Protein AF-A0A9D0H0A6-F1 (afdb_monomer_lite)

Secondary structure (DSSP, 8-state):
--------B-----TT--HHHHHHHHHHTT--EEEE--SS---SSGGGSHHHHHHHHHHTT-EEEE-GGGS--HHHHHHHHHH--HHHHHHHHHHHHHTS--HHHHHHTTT--B-

pLDDT: mean 91.08, std 11.41, range [41.0, 98.31]

Radius of gyration: 16.14 Å; chains: 1; bounding box: 52×22×38 Å

Structure (mmCIF, N/CA/C/O backbone):
data_AF-A0A9D0H0A6-F1
#
_entry.id   AF-A0A9D0H0A6-F1
#
loop_
_atom_site.group_PDB
_atom_site.id
_atom_site.type_symbol
_atom_site.label_atom_id
_atom_site.label_alt_id
_atom_site.label_comp_id
_atom_site.label_asym_id
_atom_site.label_entity_id
_atom_site.label_seq_id
_atom_site.pdbx_PDB_ins_code
_atom_site.Cartn_x
_atom_site.Cartn_y
_atom_site.Cartn_z
_atom_site.occupancy
_atom_site.B_iso_or_equiv
_atom_site.auth_seq_id
_atom_site.auth_comp_id
_atom_site.auth_asym_id
_atom_site.auth_atom_id
_atom_site.pdbx_PDB_model_num
ATOM 1 N N . MET A 1 1 ? -35.556 9.367 -8.381 1.00 41.00 1 MET A N 1
ATOM 2 C CA . MET A 1 1 ? -34.194 9.493 -8.942 1.00 41.00 1 MET A CA 1
ATOM 3 C C . MET A 1 1 ? -33.232 8.985 -7.878 1.00 41.00 1 MET A C 1
ATOM 5 O O . MET A 1 1 ? -32.939 9.712 -6.938 1.00 41.00 1 MET A O 1
ATOM 9 N N . GLU A 1 2 ? -32.860 7.705 -7.925 1.00 43.84 2 GLU A N 1
ATOM 10 C CA . GLU A 1 2 ? -31.893 7.147 -6.973 1.00 43.84 2 GLU A CA 1
ATOM 11 C C . GLU A 1 2 ? -30.544 7.843 -7.163 1.00 43.84 2 GLU A C 1
ATOM 13 O O . GLU A 1 2 ? -29.928 7.761 -8.228 1.00 43.84 2 GLU A O 1
ATOM 18 N N . ARG A 1 3 ? -30.071 8.547 -6.129 1.00 49.03 3 ARG A N 1
ATOM 19 C CA . ARG A 1 3 ? -28.667 8.947 -6.058 1.00 49.03 3 ARG A CA 1
ATOM 20 C C . ARG A 1 3 ? -27.850 7.666 -5.959 1.00 49.03 3 ARG A C 1
ATOM 22 O O . ARG A 1 3 ? -27.743 7.083 -4.885 1.00 49.03 3 ARG A O 1
ATOM 29 N N . ARG A 1 4 ? -27.250 7.242 -7.068 1.00 54.16 4 ARG A N 1
ATOM 30 C CA . ARG A 1 4 ? -26.168 6.258 -7.051 1.00 54.16 4 ARG A CA 1
ATOM 31 C C . ARG A 1 4 ? -25.050 6.842 -6.187 1.00 54.16 4 ARG A C 1
ATOM 33 O O . ARG A 1 4 ? -24.335 7.737 -6.632 1.00 54.16 4 ARG A O 1
ATOM 40 N N . LEU A 1 5 ? -24.954 6.397 -4.932 1.00 58.84 5 LEU A N 1
ATOM 41 C CA . LEU A 1 5 ? -23.867 6.772 -4.033 1.00 58.84 5 LEU A CA 1
ATOM 42 C C . LEU A 1 5 ? -22.557 6.368 -4.720 1.00 58.84 5 LEU A C 1
ATOM 44 O O . LEU A 1 5 ? -22.239 5.184 -4.832 1.00 58.84 5 LEU A O 1
ATOM 48 N N . MET A 1 6 ? -21.817 7.345 -5.245 1.00 61.31 6 MET A N 1
ATOM 49 C CA . MET A 1 6 ? -20.460 7.102 -5.716 1.00 61.31 6 MET A CA 1
ATOM 50 C C . MET A 1 6 ? -19.622 6.743 -4.495 1.00 61.31 6 MET A C 1
ATOM 52 O O . MET A 1 6 ? -19.395 7.578 -3.618 1.00 61.31 6 MET A O 1
ATOM 56 N N . LYS A 1 7 ? -19.199 5.482 -4.426 1.00 71.25 7 LYS A N 1
ATOM 57 C CA . LYS A 1 7 ? -18.283 5.010 -3.393 1.00 71.25 7 LYS A CA 1
ATOM 58 C C . LYS A 1 7 ? -16.958 5.745 -3.535 1.00 71.25 7 LYS A C 1
ATOM 60 O O . LYS A 1 7 ? -16.385 5.787 -4.623 1.00 71.25 7 LYS A O 1
ATOM 65 N N . LYS A 1 8 ? -16.514 6.363 -2.443 1.00 80.50 8 LYS A N 1
ATOM 66 C CA . LYS A 1 8 ? -15.258 7.109 -2.387 1.00 80.50 8 LYS A CA 1
ATOM 67 C C . LYS A 1 8 ? -14.126 6.140 -2.062 1.00 80.50 8 LYS A C 1
ATOM 69 O O . LYS A 1 8 ? -14.255 5.334 -1.147 1.00 80.50 8 LYS A O 1
ATOM 74 N N . ILE A 1 9 ? -13.044 6.232 -2.823 1.00 88.06 9 ILE A N 1
ATOM 75 C CA . ILE A 1 9 ? -11.779 5.548 -2.552 1.00 88.06 9 ILE A CA 1
ATOM 76 C C . ILE A 1 9 ? -10.804 6.633 -2.115 1.00 88.06 9 ILE A C 1
ATOM 78 O O . ILE A 1 9 ? -10.689 7.657 -2.792 1.00 88.06 9 ILE A O 1
ATOM 82 N N . PHE A 1 10 ? -10.147 6.425 -0.982 1.00 93.88 10 PHE A N 1
ATOM 83 C CA . PHE A 1 10 ? -9.093 7.309 -0.508 1.00 93.88 10 PHE A CA 1
ATOM 84 C C . PHE A 1 10 ? -7.742 6.823 -1.027 1.00 93.88 10 PH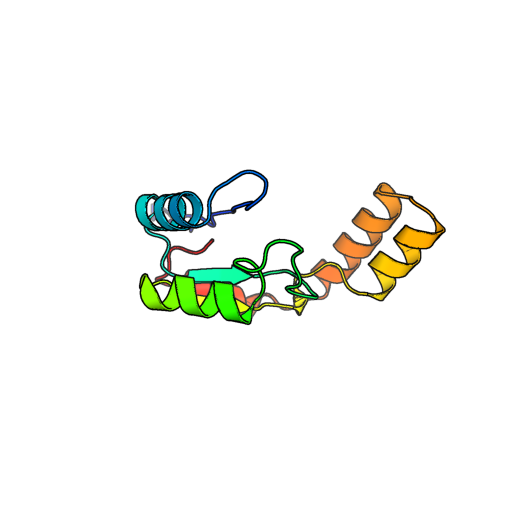E A C 1
ATOM 86 O O . PHE A 1 10 ? -7.605 5.696 -1.488 1.00 93.88 10 PHE A O 1
ATOM 93 N N . THR A 1 11 ? -6.746 7.696 -0.979 1.00 94.56 11 THR A N 1
ATOM 94 C CA . THR A 1 11 ? -5.360 7.335 -1.275 1.00 94.56 11 THR A CA 1
ATOM 95 C C . THR A 1 11 ? -4.470 7.997 -0.245 1.00 94.56 11 THR A C 1
ATOM 97 O O . THR A 1 11 ? -4.737 9.134 0.150 1.00 94.56 11 THR A O 1
ATOM 100 N N . VAL A 1 12 ? -3.381 7.339 0.140 1.00 95.38 12 VAL A N 1
ATOM 101 C CA . VAL A 1 12 ? -2.425 7.900 1.094 1.00 95.38 12 VAL A CA 1
ATOM 102 C C . VAL A 1 12 ? -0.990 7.591 0.679 1.00 95.38 12 VAL A C 1
ATOM 104 O O . VAL A 1 12 ? -0.656 6.477 0.278 1.00 95.38 12 VAL A O 1
ATOM 107 N N . GLY A 1 13 ? -0.126 8.597 0.793 1.00 92.88 13 GLY A N 1
ATOM 108 C CA . GLY A 1 13 ? 1.323 8.436 0.765 1.00 92.88 13 GLY A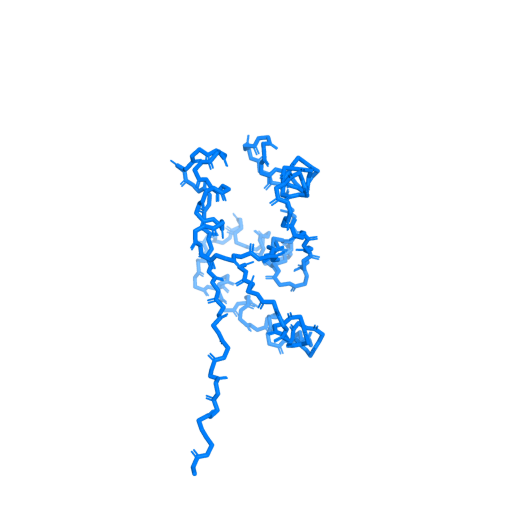 CA 1
ATOM 109 C C . GLY A 1 13 ? 1.884 8.529 2.181 1.00 92.88 13 GLY A C 1
ATOM 110 O O . GLY A 1 13 ? 1.334 9.229 3.024 1.00 92.88 13 GLY A O 1
ATOM 111 N N . TYR A 1 14 ? 2.989 7.836 2.447 1.00 93.00 14 TYR A N 1
ATOM 112 C CA . TYR A 1 14 ? 3.651 7.870 3.756 1.00 93.00 14 TYR A CA 1
ATOM 113 C C . TYR A 1 14 ? 4.993 8.613 3.745 1.00 93.00 14 TYR A C 1
ATOM 115 O O . TYR A 1 14 ? 5.765 8.548 4.706 1.00 93.00 14 TYR A O 1
ATOM 123 N N . GLU A 1 15 ? 5.335 9.296 2.657 1.00 91.75 15 GLU A N 1
ATOM 124 C CA . GLU A 1 15 ? 6.558 10.091 2.633 1.00 91.75 15 GLU A CA 1
ATOM 125 C C . GLU A 1 15 ? 6.431 11.264 3.618 1.00 91.75 15 GLU A C 1
ATOM 127 O O . GLU A 1 15 ? 5.396 11.920 3.672 1.00 91.75 15 GLU A O 1
ATOM 132 N N . LYS A 1 16 ? 7.474 11.513 4.420 1.00 91.62 16 LYS A N 1
ATOM 133 C CA . LYS A 1 16 ? 7.574 12.649 5.364 1.00 91.62 16 LYS A CA 1
ATOM 134 C C . LYS A 1 16 ? 6.511 12.730 6.482 1.00 91.62 16 LYS A C 1
ATOM 136 O O . LYS A 1 16 ? 6.556 13.674 7.260 1.00 91.62 16 LYS A O 1
ATOM 141 N N . ILE A 1 17 ? 5.624 11.745 6.634 1.00 93.50 17 ILE A N 1
ATOM 142 C CA . ILE A 1 17 ? 4.640 11.668 7.737 1.00 93.50 17 ILE A CA 1
ATOM 143 C C . ILE A 1 17 ? 5.116 10.726 8.850 1.00 93.50 17 ILE A C 1
ATOM 145 O O . ILE A 1 17 ? 5.684 9.671 8.558 1.00 93.50 17 ILE A O 1
ATOM 149 N N . LYS A 1 18 ? 4.907 11.048 10.131 1.00 94.88 18 LYS A N 1
ATOM 150 C CA . LYS A 1 18 ? 5.209 10.100 11.220 1.00 94.88 18 LYS A CA 1
ATOM 151 C C . LYS A 1 18 ? 4.202 8.950 11.226 1.00 94.88 18 LYS A C 1
ATOM 153 O O . LYS A 1 18 ? 3.126 9.045 10.643 1.00 94.88 18 LYS A O 1
ATOM 158 N N . THR A 1 19 ? 4.568 7.833 11.842 1.00 95.50 19 THR A N 1
ATOM 159 C CA . THR A 1 19 ? 3.712 6.639 11.869 1.00 95.50 19 THR A CA 1
ATOM 160 C C . THR A 1 19 ? 2.413 6.916 12.635 1.00 95.50 19 THR A C 1
ATOM 162 O O . THR A 1 19 ? 1.345 6.481 12.218 1.00 95.50 19 THR A O 1
ATOM 165 N N . GLU A 1 20 ? 2.481 7.712 13.698 1.00 96.56 20 GLU A N 1
ATOM 166 C CA . GLU A 1 20 ? 1.337 8.136 14.508 1.00 96.56 20 GLU A CA 1
ATOM 167 C C . GLU A 1 20 ? 0.392 9.036 13.705 1.00 96.56 20 GLU A C 1
ATOM 169 O O . GLU A 1 20 ? -0.808 8.768 13.654 1.00 96.56 20 GLU A O 1
ATOM 174 N N . ASP A 1 21 ? 0.943 10.034 13.008 1.00 97.69 21 ASP A N 1
ATOM 175 C CA . ASP A 1 21 ? 0.187 10.953 12.147 1.00 97.69 21 ASP A CA 1
ATOM 176 C C . ASP A 1 21 ? -0.479 10.203 10.982 1.00 97.69 21 ASP A C 1
ATOM 178 O O . ASP A 1 21 ? -1.611 10.495 10.605 1.00 97.69 21 ASP A O 1
ATOM 182 N N . PHE A 1 22 ? 0.192 9.183 10.434 1.00 97.94 22 PHE A N 1
ATOM 183 C CA . PHE A 1 22 ? -0.374 8.317 9.401 1.00 97.94 22 PHE A CA 1
ATOM 184 C C . PHE A 1 22 ? -1.604 7.560 9.910 1.00 97.94 22 PHE A C 1
ATOM 186 O O . PHE A 1 22 ? -2.635 7.529 9.243 1.00 97.94 22 PHE A O 1
ATOM 193 N N . ILE A 1 23 ? -1.528 6.976 11.108 1.00 98.12 23 ILE A N 1
ATOM 194 C CA . ILE A 1 23 ? -2.669 6.287 11.721 1.00 98.12 23 ILE A CA 1
ATOM 195 C C . ILE A 1 23 ? -3.786 7.269 12.083 1.00 98.12 23 ILE A C 1
ATOM 197 O O . ILE A 1 23 ? -4.959 6.940 11.897 1.00 98.12 23 ILE A O 1
ATOM 201 N N . HIS A 1 24 ? -3.440 8.463 12.568 1.00 97.81 24 HIS A N 1
ATOM 202 C CA . HIS A 1 24 ? -4.402 9.525 12.851 1.00 97.81 24 HIS A CA 1
ATOM 203 C C . HIS A 1 24 ? -5.189 9.901 11.593 1.00 97.81 24 HIS A C 1
ATOM 205 O O . HIS A 1 24 ? -6.414 9.829 11.603 1.00 97.81 24 HIS A O 1
ATOM 211 N N . LEU A 1 25 ? -4.491 10.156 10.483 1.00 97.44 25 LEU A N 1
ATOM 212 C CA . LEU A 1 25 ? -5.094 10.501 9.197 1.00 97.44 25 LEU A CA 1
ATOM 213 C C . LEU A 1 25 ? -6.086 9.433 8.705 1.00 97.44 25 LEU A C 1
ATOM 215 O O . LEU A 1 25 ? -7.166 9.765 8.211 1.00 97.44 25 LEU A O 1
ATOM 219 N N . LEU A 1 26 ? -5.741 8.147 8.850 1.00 97.62 26 LEU A N 1
ATOM 220 C CA . LEU A 1 26 ? -6.643 7.049 8.490 1.00 97.62 26 LEU A CA 1
ATOM 221 C C . LEU A 1 26 ? -7.906 7.048 9.362 1.00 97.62 26 LEU A C 1
ATOM 223 O O . LEU A 1 26 ? -9.011 6.903 8.841 1.00 97.62 26 LEU A O 1
ATOM 227 N N . LYS A 1 27 ? -7.762 7.246 10.676 1.00 97.31 27 LYS A N 1
ATOM 228 C CA . LYS A 1 27 ? -8.896 7.279 11.610 1.00 97.31 27 LYS A CA 1
ATOM 229 C C . LYS A 1 27 ? -9.801 8.487 11.393 1.00 97.31 27 LYS A C 1
ATOM 231 O O . LYS A 1 27 ? -11.014 8.320 11.383 1.00 97.31 27 LYS A O 1
ATOM 236 N N . GLU A 1 28 ? -9.236 9.671 11.167 1.00 96.94 28 GLU A N 1
ATOM 237 C CA . GLU A 1 28 ? -10.003 10.894 10.885 1.00 96.94 28 GLU A CA 1
ATOM 238 C C . GLU A 1 28 ? -10.885 10.756 9.640 1.00 96.94 28 GLU A C 1
ATOM 240 O O . GLU A 1 28 ? -11.993 11.286 9.591 1.00 96.94 28 GLU A O 1
ATOM 245 N N . ASN A 1 29 ? -10.426 9.988 8.648 1.00 94.94 29 ASN A N 1
ATOM 246 C CA . ASN A 1 29 ? -11.184 9.698 7.431 1.00 94.94 29 ASN A CA 1
ATOM 247 C C . ASN A 1 29 ? -12.053 8.434 7.550 1.00 94.94 29 ASN A C 1
ATOM 249 O O . ASN A 1 29 ? -12.606 7.968 6.555 1.00 94.94 29 ASN A O 1
ATOM 253 N N . ASN A 1 30 ? -12.199 7.888 8.762 1.00 94.75 30 ASN A N 1
ATOM 254 C CA . ASN A 1 30 ? -12.962 6.678 9.064 1.00 94.75 30 ASN A CA 1
ATOM 255 C C . ASN A 1 30 ? -12.535 5.461 8.230 1.00 94.75 30 ASN A C 1
ATOM 257 O O . ASN A 1 30 ? -13.370 4.605 7.937 1.00 94.75 30 ASN A O 1
ATOM 261 N N . ILE A 1 31 ? -11.260 5.382 7.836 1.00 96.00 31 ILE A N 1
ATOM 262 C CA . ILE A 1 31 ? -10.722 4.262 7.065 1.00 96.00 31 ILE A CA 1
ATOM 263 C C . ILE A 1 31 ? -10.686 3.017 7.946 1.00 96.00 31 ILE A C 1
ATOM 265 O O . ILE A 1 31 ? -10.078 3.014 9.015 1.00 96.00 31 ILE A O 1
ATOM 269 N N . ASN A 1 32 ? -11.299 1.938 7.468 1.00 95.31 32 ASN A N 1
ATOM 270 C CA . ASN A 1 32 ? -11.333 0.647 8.157 1.00 95.31 32 ASN A CA 1
ATOM 271 C C . ASN A 1 32 ? -10.565 -0.454 7.406 1.00 95.31 32 ASN A C 1
ATOM 273 O O . ASN A 1 32 ? -10.257 -1.498 7.989 1.00 95.31 32 ASN A O 1
ATOM 277 N N . VAL A 1 33 ? -10.172 -0.203 6.154 1.00 95.25 33 VAL A N 1
ATOM 278 C CA . VAL A 1 33 ? -9.318 -1.089 5.357 1.00 95.25 33 VAL A CA 1
ATOM 279 C C . VAL A 1 33 ? -8.259 -0.267 4.626 1.00 95.25 33 VAL A C 1
ATOM 281 O O . VAL A 1 33 ? -8.593 0.653 3.884 1.00 95.25 33 VAL A O 1
ATOM 284 N N . LEU A 1 34 ? -6.991 -0.642 4.792 1.00 96.69 34 LEU A N 1
ATOM 285 C CA . LEU A 1 34 ? -5.883 -0.164 3.972 1.00 96.69 34 LEU A CA 1
ATOM 286 C C . LEU A 1 34 ? -5.463 -1.243 2.967 1.00 96.69 34 LEU A C 1
ATOM 288 O O . LEU A 1 34 ? -5.125 -2.371 3.346 1.00 96.69 34 LEU A O 1
ATOM 292 N N . VAL A 1 35 ? -5.463 -0.881 1.690 1.00 95.06 35 VAL A N 1
ATOM 293 C CA . VAL A 1 35 ? -5.078 -1.725 0.565 1.00 95.06 35 VAL A CA 1
ATOM 294 C C . VAL A 1 35 ? -3.678 -1.340 0.100 1.00 95.06 35 VAL A C 1
ATOM 296 O O . VAL A 1 35 ? -3.446 -0.334 -0.560 1.00 95.06 35 VAL A O 1
ATOM 299 N N . ASP A 1 36 ? -2.710 -2.191 0.403 1.00 95.81 36 ASP A N 1
ATOM 300 C CA . ASP A 1 36 ? -1.347 -2.044 -0.077 1.00 95.81 36 ASP A CA 1
ATOM 301 C C . ASP A 1 36 ? -1.219 -2.611 -1.493 1.00 95.81 36 ASP A C 1
ATOM 303 O O . ASP A 1 36 ? -1.246 -3.828 -1.704 1.00 95.81 36 ASP A O 1
ATOM 307 N N . VAL A 1 37 ? -1.086 -1.710 -2.463 1.00 94.06 37 VAL A N 1
ATOM 308 C CA . VAL A 1 37 ? -0.956 -2.032 -3.891 1.00 94.06 37 VAL A CA 1
ATOM 309 C C . VAL A 1 37 ? 0.493 -2.256 -4.328 1.00 94.06 37 VAL A C 1
ATOM 311 O O . VAL A 1 37 ? 0.746 -2.455 -5.510 1.00 94.06 37 VAL A O 1
ATOM 314 N N . ARG A 1 38 ? 1.483 -2.214 -3.426 1.00 94.75 38 ARG A N 1
ATOM 315 C CA . ARG A 1 38 ? 2.891 -2.418 -3.809 1.00 94.75 38 ARG A CA 1
ATOM 316 C C . ARG A 1 38 ? 3.104 -3.851 -4.299 1.00 94.75 38 ARG A C 1
ATOM 318 O O . ARG A 1 38 ? 2.632 -4.797 -3.686 1.00 94.75 38 ARG A O 1
ATOM 325 N N . GLU A 1 39 ? 3.881 -4.043 -5.372 1.00 95.81 39 GLU A N 1
ATOM 326 C CA . GLU A 1 39 ? 4.222 -5.411 -5.809 1.00 95.81 39 GLU A CA 1
ATOM 327 C C . GLU A 1 39 ? 5.104 -6.103 -4.751 1.00 95.81 39 GLU A C 1
ATOM 329 O O . GLU A 1 39 ? 4.906 -7.268 -4.401 1.00 95.81 39 GLU A O 1
ATOM 334 N N . ASN A 1 40 ? 6.064 -5.340 -4.221 1.00 93.81 40 ASN A N 1
ATOM 335 C CA . ASN A 1 40 ? 6.900 -5.709 -3.090 1.00 93.81 40 ASN A CA 1
ATOM 336 C C . ASN A 1 40 ? 6.700 -4.656 -1.994 1.00 93.81 40 ASN A C 1
ATOM 338 O O . ASN A 1 40 ? 7.151 -3.522 -2.173 1.00 93.81 40 ASN A O 1
ATOM 342 N N . PRO A 1 41 ? 6.067 -4.994 -0.858 1.00 93.81 41 PRO A N 1
ATOM 343 C CA . PRO A 1 41 ? 5.779 -4.055 0.226 1.00 93.81 41 PRO A CA 1
ATOM 344 C C . PRO A 1 41 ? 7.014 -3.823 1.116 1.00 93.81 41 PRO A C 1
ATOM 346 O O . PRO A 1 41 ? 6.969 -3.913 2.347 1.00 93.81 41 PRO A O 1
ATOM 349 N N . PHE A 1 42 ? 8.144 -3.575 0.458 1.00 93.00 42 PHE A N 1
ATOM 350 C CA . PHE A 1 42 ? 9.403 -3.161 1.051 1.00 93.00 42 PHE A CA 1
ATOM 351 C C . PHE A 1 42 ? 9.386 -1.647 1.290 1.00 93.00 42 PHE A C 1
ATOM 353 O O . PHE A 1 42 ? 8.781 -0.885 0.536 1.00 93.00 42 PHE A O 1
ATOM 360 N N . SER A 1 43 ? 10.061 -1.210 2.350 1.00 93.50 43 SER A N 1
ATOM 361 C CA . SER A 1 43 ? 10.257 0.199 2.671 1.00 93.50 43 SER A CA 1
ATOM 362 C C . SER A 1 43 ? 11.567 0.365 3.430 1.00 93.50 43 SER A C 1
ATOM 364 O O . SER A 1 43 ? 11.910 -0.477 4.258 1.00 93.50 43 SER A O 1
ATOM 366 N N . MET A 1 44 ? 12.264 1.479 3.196 1.00 93.50 44 MET A N 1
ATOM 367 C CA . MET A 1 44 ? 13.400 1.889 4.034 1.00 93.50 44 MET A CA 1
ATOM 368 C C . MET A 1 44 ? 12.947 2.291 5.446 1.00 93.50 44 MET A C 1
ATOM 370 O O . MET A 1 44 ? 13.722 2.235 6.395 1.00 93.50 44 MET A O 1
ATOM 374 N N . ARG A 1 45 ? 11.672 2.668 5.604 1.00 94.12 45 ARG A N 1
ATOM 375 C CA . ARG A 1 45 ? 11.058 2.918 6.908 1.00 94.12 45 ARG A CA 1
ATOM 376 C C . ARG A 1 45 ? 10.490 1.616 7.453 1.00 94.12 45 ARG A C 1
ATOM 378 O O . ARG A 1 45 ? 9.514 1.101 6.906 1.00 94.12 45 ARG A O 1
ATOM 385 N N . LYS A 1 46 ? 11.077 1.121 8.547 1.00 93.56 46 LYS A N 1
ATOM 386 C CA . LYS A 1 46 ? 10.724 -0.155 9.190 1.00 93.56 46 LYS A CA 1
ATOM 387 C C . LYS A 1 46 ? 9.219 -0.298 9.434 1.00 93.56 46 LYS A C 1
ATOM 389 O O . LYS A 1 46 ? 8.652 -1.334 9.098 1.00 93.56 46 LYS A O 1
ATOM 394 N N . ASP A 1 47 ? 8.572 0.762 9.906 1.00 95.31 47 ASP A N 1
ATOM 395 C CA . ASP A 1 47 ? 7.138 0.775 10.234 1.00 95.31 47 ASP A CA 1
ATOM 396 C C . ASP A 1 47 ? 6.228 0.557 9.014 1.00 95.31 47 ASP A C 1
ATOM 398 O O . ASP A 1 47 ? 5.097 0.106 9.159 1.00 95.31 47 ASP A O 1
ATOM 402 N N . PHE A 1 48 ? 6.730 0.817 7.801 1.00 96.62 48 PHE A N 1
ATOM 403 C CA . PHE A 1 48 ? 5.994 0.686 6.537 1.00 96.62 48 PHE A CA 1
ATOM 404 C C . PHE A 1 48 ? 6.362 -0.578 5.746 1.00 96.62 48 PHE A C 1
ATOM 406 O O . PHE A 1 48 ? 5.944 -0.748 4.593 1.00 96.62 48 PHE A O 1
ATOM 413 N N . ILE A 1 49 ? 7.133 -1.483 6.351 1.00 96.81 49 ILE A N 1
ATOM 414 C CA . ILE A 1 49 ? 7.289 -2.857 5.865 1.00 96.81 49 ILE A CA 1
ATOM 415 C C . ILE A 1 49 ? 6.023 -3.633 6.234 1.00 96.81 49 ILE A C 1
ATOM 417 O O . ILE A 1 49 ? 5.515 -3.493 7.347 1.00 96.81 49 ILE A O 1
ATOM 421 N N . LYS A 1 50 ? 5.544 -4.499 5.329 1.00 96.69 50 LYS A N 1
ATOM 422 C CA . LYS A 1 50 ? 4.293 -5.270 5.479 1.00 96.69 50 LYS A CA 1
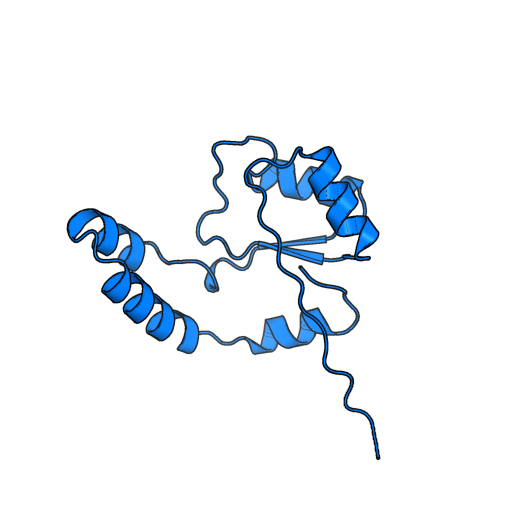ATOM 423 C C . LYS A 1 50 ? 4.027 -5.801 6.890 1.00 96.69 50 LYS A C 1
ATOM 425 O O . LYS A 1 50 ? 2.938 -5.586 7.410 1.00 96.69 50 LYS A O 1
ATOM 430 N N . LYS A 1 51 ? 4.999 -6.488 7.503 1.00 97.44 51 LYS A N 1
ATOM 431 C CA . LYS A 1 51 ? 4.837 -7.075 8.843 1.00 97.44 51 LYS A CA 1
ATOM 432 C C . LYS A 1 51 ? 4.442 -6.006 9.869 1.00 97.44 51 LYS A C 1
ATOM 434 O O . LYS A 1 51 ? 3.361 -6.095 10.441 1.00 97.44 51 LYS A O 1
ATOM 439 N N . TYR A 1 52 ? 5.271 -4.979 10.036 1.00 97.62 52 TYR A N 1
ATOM 440 C CA . TYR A 1 52 ? 5.056 -3.930 11.034 1.00 97.62 52 TYR A CA 1
ATOM 441 C C . TYR A 1 52 ? 3.828 -3.077 10.717 1.00 97.62 52 TYR A C 1
ATOM 443 O O . TYR A 1 52 ? 3.013 -2.845 11.604 1.00 97.62 52 TYR A O 1
ATOM 451 N N . LEU A 1 53 ? 3.630 -2.708 9.448 1.00 97.88 53 LEU A N 1
ATOM 452 C CA . LEU A 1 53 ? 2.462 -1.936 9.030 1.00 97.88 53 LEU A CA 1
ATOM 453 C C . LEU A 1 53 ? 1.162 -2.687 9.342 1.00 97.88 53 LEU A C 1
ATOM 455 O O . LEU A 1 53 ? 0.251 -2.122 9.940 1.00 97.88 53 LEU A O 1
ATOM 459 N N . SER A 1 54 ? 1.095 -3.981 9.009 1.00 98.00 54 SER A N 1
ATOM 460 C CA . SER A 1 54 ? -0.081 -4.809 9.300 1.00 98.00 54 SER A CA 1
ATOM 461 C C . SER A 1 54 ? -0.351 -4.949 10.802 1.00 98.00 54 SER A C 1
ATOM 463 O O . SER A 1 54 ? -1.505 -4.934 11.224 1.00 98.00 54 SER A O 1
ATOM 465 N N . GLU A 1 55 ? 0.697 -5.040 11.627 1.00 98.31 55 GLU A N 1
ATOM 466 C CA . GLU A 1 55 ? 0.571 -5.107 13.084 1.00 98.31 55 GLU A CA 1
ATOM 467 C C . GLU A 1 55 ? 0.072 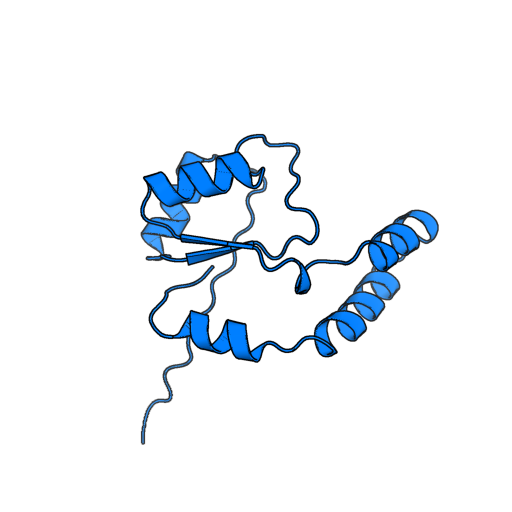-3.782 13.675 1.00 98.31 55 GLU A C 1
ATOM 469 O O . GLU A 1 55 ? -0.817 -3.795 14.528 1.00 98.31 55 GLU A O 1
ATOM 474 N N . ILE A 1 56 ? 0.611 -2.648 13.218 1.00 97.94 56 ILE A N 1
ATOM 475 C CA . ILE A 1 56 ? 0.219 -1.309 13.677 1.00 97.94 56 ILE A CA 1
ATOM 476 C C . ILE A 1 56 ? -1.228 -1.011 13.277 1.00 97.94 56 ILE A C 1
ATOM 478 O O . ILE A 1 56 ? -2.007 -0.562 14.117 1.00 97.94 56 ILE A O 1
ATOM 482 N N . LEU A 1 57 ? -1.618 -1.306 12.034 1.00 98.31 57 LEU A N 1
ATOM 483 C CA . LEU A 1 57 ? -2.993 -1.124 11.560 1.00 98.31 57 LEU A CA 1
ATOM 484 C C . LEU A 1 57 ? -3.973 -1.993 12.354 1.00 98.31 57 LEU A C 1
ATOM 486 O O . LEU A 1 57 ? -4.953 -1.472 12.885 1.00 98.31 57 LEU A O 1
ATOM 490 N N . ARG A 1 58 ? -3.656 -3.282 12.550 1.00 98.25 58 ARG A N 1
ATOM 491 C CA . ARG A 1 58 ? -4.494 -4.201 13.334 1.00 98.25 58 ARG A CA 1
ATOM 492 C C . ARG A 1 58 ? -4.694 -3.718 14.770 1.00 98.25 58 ARG A C 1
ATOM 494 O O . ARG A 1 58 ? -5.816 -3.745 15.264 1.00 98.25 58 ARG A O 1
ATOM 501 N N . LYS A 1 59 ? -3.634 -3.239 15.435 1.00 98.25 59 LYS A N 1
ATOM 502 C CA . LYS A 1 59 ? -3.719 -2.647 16.787 1.00 98.25 59 LYS A CA 1
ATOM 503 C C . LYS A 1 59 ? -4.629 -1.418 16.847 1.00 98.25 59 LYS A C 1
ATOM 505 O O . LYS A 1 59 ? -5.122 -1.082 17.915 1.00 98.25 59 LYS A O 1
ATOM 510 N N . ASN A 1 60 ? -4.843 -0.757 15.714 1.00 98.12 60 ASN A N 1
ATOM 511 C CA . ASN A 1 60 ? -5.674 0.430 15.586 1.00 98.12 60 ASN A CA 1
ATOM 512 C C . ASN A 1 60 ? -7.057 0.147 14.978 1.00 98.12 60 ASN A C 1
ATOM 514 O O . ASN A 1 60 ? -7.764 1.099 14.660 1.00 98.12 60 ASN A O 1
ATOM 518 N N . GLY A 1 61 ? -7.444 -1.127 14.833 1.00 97.69 61 GLY A N 1
ATOM 519 C CA . GLY A 1 61 ? -8.749 -1.519 14.291 1.00 97.69 61 GLY A CA 1
ATOM 520 C C . GLY A 1 61 ? -8.874 -1.381 12.771 1.00 97.69 61 GLY A C 1
ATOM 521 O O . GLY A 1 61 ? -9.987 -1.391 12.258 1.00 97.69 61 GLY A O 1
ATOM 522 N N . ILE A 1 62 ? -7.756 -1.257 12.048 1.00 97.81 62 ILE A N 1
ATOM 523 C CA . ILE A 1 62 ? -7.729 -1.102 10.589 1.00 97.81 62 ILE A CA 1
ATOM 524 C C . ILE A 1 62 ? -7.240 -2.408 9.960 1.00 97.81 62 ILE A C 1
ATOM 526 O O . ILE A 1 62 ? -6.172 -2.925 10.301 1.00 97.81 62 ILE A O 1
ATOM 530 N N . SER A 1 63 ? -8.015 -2.949 9.023 1.00 96.38 63 SER A N 1
ATOM 531 C CA . SER A 1 63 ? -7.632 -4.142 8.268 1.00 96.38 63 SER A CA 1
ATOM 532 C C . SER A 1 63 ? -6.561 -3.809 7.233 1.00 96.38 63 SER A C 1
ATOM 534 O O . SER A 1 63 ? -6.596 -2.754 6.608 1.00 96.38 63 SER A O 1
ATOM 536 N N . TYR A 1 64 ? -5.625 -4.728 7.011 1.00 97.06 64 TYR A N 1
ATOM 537 C CA . TYR A 1 64 ? -4.587 -4.594 5.991 1.00 97.06 64 TYR A CA 1
ATOM 538 C C . TYR A 1 64 ? -4.768 -5.672 4.923 1.00 97.06 64 TYR A C 1
ATOM 540 O O . TYR A 1 64 ? -4.739 -6.866 5.230 1.00 97.06 64 TYR A O 1
ATOM 548 N N . ILE A 1 65 ? -4.911 -5.259 3.665 1.00 94.75 65 ILE A N 1
ATOM 549 C CA . ILE A 1 65 ? -5.014 -6.150 2.506 1.00 94.75 65 ILE A CA 1
ATOM 550 C C . ILE A 1 65 ? -3.860 -5.835 1.562 1.00 94.75 65 ILE A C 1
ATOM 552 O O . ILE A 1 65 ? -3.612 -4.683 1.239 1.00 94.75 65 ILE A O 1
ATOM 556 N N . HIS A 1 66 ? -3.155 -6.860 1.090 1.00 95.56 66 HIS A N 1
ATOM 557 C CA . HIS A 1 66 ? -2.054 -6.689 0.144 1.00 95.56 66 HIS A CA 1
ATOM 558 C C . HIS A 1 66 ? -2.447 -7.210 -1.237 1.00 95.56 66 HIS A C 1
ATOM 560 O O . HIS A 1 66 ? -2.570 -8.422 -1.429 1.00 95.56 66 HIS A O 1
ATOM 566 N N . LEU A 1 67 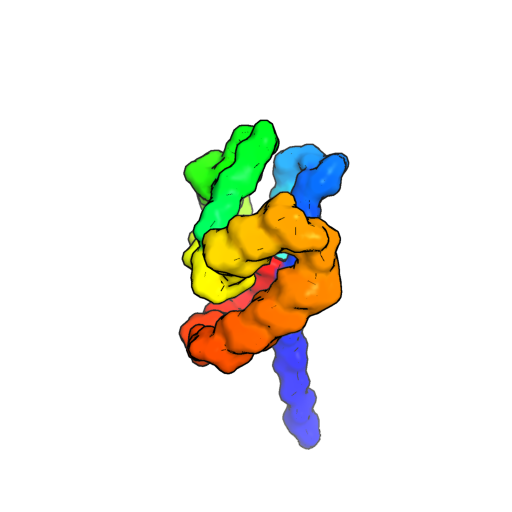? -2.592 -6.304 -2.202 1.00 93.56 67 LEU A N 1
ATOM 567 C CA . LEU A 1 67 ? -2.974 -6.611 -3.578 1.00 93.56 67 LEU A CA 1
ATOM 568 C C . LEU A 1 67 ? -1.788 -6.432 -4.521 1.00 93.56 67 LEU A C 1
ATOM 570 O O . LEU A 1 67 ? -1.756 -5.532 -5.356 1.00 93.56 67 LEU A O 1
ATOM 574 N N . LYS A 1 68 ? -0.839 -7.370 -4.433 1.00 94.00 68 LYS A N 1
ATOM 575 C CA . LYS A 1 68 ? 0.374 -7.418 -5.268 1.00 94.00 68 LYS A CA 1
ATOM 576 C C . LYS A 1 68 ? 0.101 -7.214 -6.765 1.00 94.00 68 LYS A C 1
ATOM 578 O O . LYS A 1 68 ? 0.920 -6.627 -7.465 1.00 94.00 68 LYS A O 1
ATOM 583 N N . MET A 1 69 ? -1.033 -7.720 -7.260 1.00 92.94 69 MET A N 1
ATOM 584 C CA . MET A 1 69 ? -1.404 -7.640 -8.677 1.00 92.94 69 MET A CA 1
ATOM 585 C C . MET A 1 69 ? -1.575 -6.203 -9.188 1.00 92.94 69 MET A C 1
ATOM 587 O O . MET A 1 69 ? -1.440 -5.990 -10.390 1.00 92.94 69 MET A O 1
ATOM 591 N N . LEU A 1 70 ? -1.829 -5.245 -8.290 1.00 93.38 70 LEU A N 1
ATOM 592 C CA . LEU A 1 70 ? -1.960 -3.822 -8.597 1.00 93.38 70 LEU A CA 1
ATOM 593 C C . LEU A 1 70 ? -0.638 -3.052 -8.494 1.00 93.38 70 LEU A C 1
ATOM 595 O O . LEU A 1 70 ? -0.634 -1.836 -8.622 1.00 93.38 70 LEU A O 1
ATOM 599 N N . GLY A 1 71 ? 0.478 -3.727 -8.230 1.00 94.81 71 GLY A N 1
ATOM 600 C CA . GLY A 1 71 ? 1.780 -3.080 -8.149 1.00 94.81 71 GLY A CA 1
ATOM 601 C C . GLY A 1 71 ? 2.476 -2.987 -9.495 1.00 94.81 71 GLY A C 1
ATOM 602 O O . GLY A 1 71 ? 2.174 -3.744 -10.414 1.00 94.81 71 GLY A O 1
ATOM 603 N N . ASN A 1 72 ? 3.470 -2.101 -9.588 1.00 95.56 72 ASN A N 1
ATOM 604 C CA . ASN A 1 72 ? 4.379 -2.040 -10.732 1.00 95.56 72 ASN A CA 1
ATOM 605 C C . ASN A 1 72 ? 5.220 -3.333 -10.785 1.00 95.56 72 ASN A C 1
ATOM 607 O O . ASN A 1 72 ? 6.042 -3.513 -9.884 1.00 95.56 72 ASN A O 1
ATOM 611 N N . PRO A 1 73 ? 5.025 -4.243 -11.757 1.00 96.19 73 PRO A N 1
ATOM 612 C CA . PRO A 1 73 ? 5.643 -5.564 -11.762 1.00 96.19 73 PRO A CA 1
ATOM 613 C C . PRO A 1 73 ? 7.154 -5.530 -12.036 1.00 96.19 73 PRO A C 1
ATOM 615 O O . PRO A 1 73 ? 7.676 -4.597 -12.647 1.00 96.19 73 PRO A O 1
ATOM 618 N N . LYS A 1 74 ? 7.877 -6.579 -11.616 1.00 95.50 74 LYS A N 1
ATOM 619 C CA . LYS A 1 74 ? 9.347 -6.663 -11.744 1.00 95.50 74 LYS A CA 1
ATOM 620 C C . LYS A 1 74 ? 9.870 -6.381 -13.154 1.00 95.50 74 LYS A C 1
ATOM 622 O O . LYS A 1 74 ? 10.804 -5.599 -13.269 1.00 95.50 74 LYS A O 1
ATOM 627 N N . PHE A 1 75 ? 9.261 -6.958 -14.191 1.00 95.75 75 PHE A N 1
ATOM 628 C CA . PHE A 1 75 ? 9.735 -6.785 -15.569 1.00 95.75 75 PHE A CA 1
ATOM 629 C C . PHE A 1 75 ? 9.669 -5.322 -16.042 1.00 95.75 75 PHE A C 1
ATOM 631 O O . PHE A 1 75 ? 10.583 -4.868 -16.713 1.00 95.75 75 PHE A O 1
ATOM 638 N N . ILE A 1 76 ? 8.650 -4.558 -15.624 1.00 97.00 76 ILE A N 1
ATOM 639 C CA . ILE A 1 76 ? 8.533 -3.122 -15.939 1.00 97.00 76 ILE A CA 1
ATOM 640 C C . ILE A 1 76 ? 9.565 -2.310 -15.154 1.00 97.00 76 ILE A C 1
ATOM 642 O O . ILE A 1 76 ? 10.166 -1.377 -15.678 1.00 97.00 76 ILE A O 1
ATOM 646 N N . ARG A 1 77 ? 9.802 -2.662 -13.885 1.00 95.25 77 ARG A N 1
ATOM 647 C CA . ARG A 1 77 ? 10.828 -1.986 -13.079 1.00 95.25 77 ARG A CA 1
ATOM 648 C C . ARG A 1 77 ? 12.242 -2.245 -13.577 1.00 95.25 77 ARG A C 1
ATOM 650 O O . ARG A 1 77 ? 13.080 -1.364 -13.432 1.00 95.25 77 ARG A O 1
ATOM 657 N N . ASP A 1 78 ? 12.530 -3.455 -14.042 1.00 96.31 78 ASP A N 1
ATOM 658 C CA . ASP A 1 78 ? 13.858 -3.799 -14.545 1.00 96.31 78 ASP A CA 1
ATOM 659 C C . ASP A 1 78 ? 14.134 -3.063 -15.860 1.00 96.31 78 ASP A C 1
ATOM 661 O O . ASP A 1 78 ? 15.149 -2.386 -15.955 1.00 96.31 78 ASP A O 1
ATOM 665 N N . ASP A 1 79 ? 13.163 -3.038 -16.772 1.00 96.44 79 ASP A N 1
ATOM 666 C CA . ASP A 1 79 ? 13.204 -2.233 -17.996 1.00 96.44 79 ASP A CA 1
ATOM 667 C C . ASP A 1 79 ? 13.426 -0.729 -17.717 1.00 96.44 79 ASP A C 1
ATOM 669 O O . ASP A 1 79 ? 14.319 -0.100 -18.285 1.00 96.44 79 ASP A O 1
ATOM 673 N N . PHE A 1 80 ? 12.725 -0.153 -16.730 1.00 96.94 80 PHE A N 1
ATOM 674 C CA . PHE A 1 80 ? 12.966 1.236 -16.318 1.00 96.94 80 PHE A CA 1
ATOM 675 C C . PHE A 1 80 ? 14.377 1.474 -15.756 1.00 96.94 80 PHE A C 1
ATOM 677 O O . PHE A 1 80 ? 14.919 2.573 -15.889 1.00 96.94 80 PHE A O 1
ATOM 684 N N . LYS A 1 81 ? 15.000 0.492 -15.089 1.00 95.44 81 LYS A N 1
ATOM 685 C CA . LYS A 1 81 ? 16.366 0.677 -14.565 1.00 95.44 81 LYS A CA 1
ATOM 686 C C . LYS A 1 81 ? 17.375 0.866 -15.689 1.00 95.44 81 LYS A C 1
ATOM 688 O O . LYS A 1 81 ? 18.325 1.616 -15.465 1.00 95.44 81 LYS A O 1
ATOM 693 N N . GLU A 1 82 ? 17.150 0.203 -16.817 1.00 94.56 82 GLU A N 1
ATOM 694 C CA . GLU A 1 82 ? 17.991 0.242 -18.010 1.00 94.56 82 GLU A CA 1
ATOM 695 C C . GLU A 1 82 ? 17.725 1.519 -18.813 1.00 94.56 82 GLU A C 1
ATOM 697 O O . GLU A 1 82 ? 18.650 2.292 -19.055 1.00 94.56 82 GLU A O 1
ATOM 702 N N . ASN A 1 83 ? 16.456 1.799 -19.123 1.00 94.38 83 ASN A N 1
ATOM 703 C CA . ASN A 1 83 ? 16.096 2.853 -20.078 1.00 94.38 83 ASN A CA 1
ATOM 704 C C . ASN A 1 83 ? 15.880 4.228 -19.429 1.00 94.38 83 ASN A C 1
ATOM 706 O O . ASN A 1 83 ? 15.976 5.251 -20.100 1.00 94.38 83 ASN A O 1
ATOM 710 N N . LYS A 1 84 ? 15.550 4.271 -18.128 1.00 96.56 84 LYS A N 1
ATOM 711 C CA . LYS A 1 84 ? 15.146 5.485 -17.382 1.00 96.56 84 LYS A CA 1
ATOM 712 C C . LYS A 1 84 ? 13.970 6.256 -18.002 1.00 96.56 84 LYS A C 1
ATOM 714 O O . LYS A 1 84 ? 13.709 7.394 -17.611 1.00 96.56 84 LYS A O 1
ATOM 719 N N . ASP A 1 85 ? 13.217 5.629 -18.903 1.00 97.38 85 ASP A N 1
ATOM 720 C CA . ASP A 1 85 ? 12.069 6.240 -19.562 1.00 97.38 85 ASP A CA 1
ATOM 721 C C . ASP A 1 85 ? 10.800 6.084 -18.711 1.00 97.38 85 ASP A C 1
ATOM 723 O O . ASP A 1 85 ? 10.222 5.006 -18.551 1.00 97.38 85 ASP A O 1
ATOM 727 N N . THR A 1 86 ? 10.356 7.204 -18.144 1.00 96.75 86 THR A N 1
ATOM 728 C CA . THR A 1 86 ? 9.153 7.247 -17.305 1.00 96.75 86 THR A CA 1
ATOM 729 C C . THR A 1 86 ? 7.872 7.068 -18.122 1.00 96.75 86 THR A C 1
ATOM 731 O O . THR A 1 86 ? 6.917 6.467 -17.625 1.00 96.75 86 THR A O 1
ATOM 734 N N . GLN A 1 87 ? 7.833 7.571 -19.360 1.00 97.44 87 GLN A N 1
ATOM 735 C CA . GLN A 1 87 ? 6.657 7.470 -20.225 1.00 97.44 87 GLN A CA 1
ATOM 736 C C . GLN A 1 87 ? 6.465 6.030 -20.692 1.00 97.44 87 GLN A C 1
ATOM 738 O O . GLN A 1 87 ? 5.356 5.500 -20.614 1.00 97.44 87 GLN A O 1
ATOM 743 N N . GLU A 1 88 ? 7.551 5.368 -21.090 1.00 97.19 88 GLU A N 1
ATOM 744 C CA . GLU A 1 88 ? 7.525 3.956 -21.462 1.00 97.19 88 GLU A CA 1
ATOM 745 C C . GLU A 1 88 ? 7.098 3.074 -20.281 1.00 97.19 88 GLU A C 1
ATOM 747 O O . GLU A 1 88 ? 6.202 2.233 -20.418 1.00 97.19 88 GLU A O 1
ATOM 752 N N . MET A 1 89 ? 7.669 3.304 -19.093 1.00 97.44 89 MET A N 1
ATOM 753 C CA . MET A 1 89 ? 7.290 2.584 -17.876 1.00 97.44 89 MET A CA 1
ATOM 754 C C . MET A 1 89 ? 5.796 2.757 -17.561 1.00 97.44 89 MET A C 1
ATOM 756 O O . MET A 1 89 ? 5.104 1.775 -17.276 1.00 97.44 89 MET A O 1
ATOM 760 N N . LEU A 1 90 ? 5.284 3.993 -17.622 1.00 97.38 90 LEU A N 1
ATOM 761 C CA . LEU A 1 90 ? 3.873 4.279 -17.372 1.00 97.38 90 LEU A CA 1
ATOM 762 C C . LEU A 1 90 ? 2.978 3.591 -18.408 1.00 97.38 90 LEU A C 1
ATOM 764 O O . LEU A 1 90 ? 1.989 2.962 -18.032 1.00 97.38 90 LEU A O 1
ATOM 768 N N . TYR A 1 91 ? 3.347 3.643 -19.689 1.00 97.62 91 TYR A N 1
ATOM 769 C CA . TYR A 1 91 ? 2.625 2.963 -20.761 1.00 9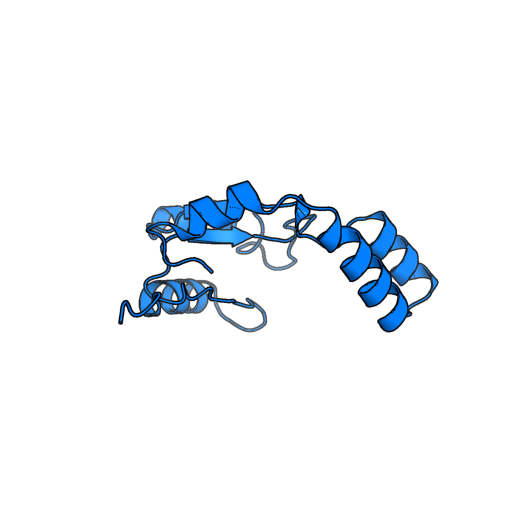7.62 91 TYR A CA 1
ATOM 770 C C . TYR A 1 91 ? 2.558 1.450 -20.524 1.00 97.62 91 TYR A C 1
ATOM 772 O O . TYR A 1 91 ? 1.463 0.881 -20.495 1.00 97.62 91 TYR A O 1
ATOM 780 N N . LYS A 1 92 ? 3.701 0.795 -20.272 1.00 97.56 92 LYS A N 1
ATOM 781 C CA . LYS A 1 92 ? 3.760 -0.643 -19.957 1.00 97.56 92 LYS A CA 1
ATOM 782 C C . LYS A 1 92 ? 2.892 -0.975 -18.743 1.00 97.56 92 LYS A C 1
ATOM 784 O O . LYS A 1 92 ? 2.156 -1.965 -18.761 1.00 97.56 92 LYS A O 1
ATOM 789 N N . TYR A 1 93 ? 2.920 -0.132 -17.709 1.00 97.38 93 TYR A N 1
ATOM 790 C CA . TYR A 1 93 ? 2.126 -0.341 -16.500 1.00 97.38 93 TYR A CA 1
ATOM 791 C C . TYR A 1 93 ? 0.620 -0.198 -16.764 1.00 97.38 93 TYR A C 1
ATOM 793 O O . TYR A 1 93 ? -0.166 -1.023 -16.297 1.00 97.38 93 TYR A O 1
ATOM 801 N N . MET A 1 94 ? 0.209 0.778 -17.577 1.00 97.25 94 MET A N 1
ATOM 802 C CA . MET A 1 94 ? -1.185 0.943 -18.000 1.00 97.25 94 MET A CA 1
ATOM 803 C C . MET A 1 94 ? -1.700 -0.254 -18.807 1.00 97.25 94 MET A C 1
ATOM 805 O O . MET A 1 94 ? -2.850 -0.657 -18.630 1.00 97.25 94 MET A O 1
ATOM 809 N N . GLN A 1 95 ? -0.872 -0.848 -19.670 1.00 97.19 95 GLN A N 1
ATOM 810 C CA . GLN A 1 95 ? -1.249 -2.078 -20.376 1.00 97.19 95 GLN A CA 1
ATOM 811 C C . GLN A 1 95 ? -1.367 -3.251 -19.400 1.00 97.19 95 GLN A C 1
ATOM 813 O O . GLN A 1 95 ? -2.359 -3.975 -19.414 1.00 97.19 95 GLN A O 1
ATOM 818 N N . TYR A 1 96 ? -0.401 -3.396 -18.491 1.00 95.62 96 TYR A N 1
ATOM 819 C CA . TYR A 1 96 ? -0.406 -4.443 -17.473 1.00 95.62 96 TYR A CA 1
ATOM 820 C C . TYR A 1 96 ? -1.649 -4.384 -16.573 1.00 95.62 96 TYR A C 1
ATOM 822 O O . TYR A 1 96 ? -2.297 -5.413 -16.369 1.00 95.62 96 TYR A O 1
ATOM 830 N N . ILE A 1 97 ? -2.011 -3.210 -16.046 1.00 94.12 97 ILE A N 1
ATOM 831 C CA . ILE A 1 97 ? -3.110 -3.085 -15.078 1.00 94.12 97 ILE A CA 1
ATOM 832 C C . ILE A 1 97 ? -4.480 -3.355 -15.715 1.00 94.12 97 ILE A C 1
ATOM 834 O O . ILE A 1 97 ? -5.357 -3.916 -15.065 1.00 94.12 97 ILE A O 1
ATOM 838 N N . ARG A 1 98 ? -4.642 -3.056 -17.011 1.00 94.31 98 ARG A N 1
ATOM 839 C CA . ARG A 1 98 ? -5.863 -3.357 -17.781 1.00 94.31 98 ARG A CA 1
ATOM 840 C C . ARG A 1 98 ? -6.133 -4.852 -17.941 1.00 94.31 98 ARG A C 1
ATOM 842 O O . ARG A 1 98 ? -7.268 -5.231 -18.195 1.00 94.31 98 ARG A O 1
ATOM 849 N N . THR A 1 99 ? -5.117 -5.699 -17.768 1.00 93.44 99 THR A N 1
ATOM 850 C CA . THR A 1 99 ? -5.281 -7.164 -17.802 1.00 93.44 99 THR A CA 1
ATOM 851 C C . THR A 1 99 ? -5.797 -7.753 -16.490 1.00 93.44 99 THR A C 1
ATOM 853 O O . THR A 1 99 ? -6.005 -8.963 -16.410 1.00 93.44 99 THR A O 1
ATOM 856 N N . LYS A 1 100 ? -5.932 -6.950 -15.426 1.00 92.25 100 LYS A N 1
ATOM 857 C CA . LYS A 1 100 ? -6.279 -7.454 -14.092 1.00 92.25 100 LYS A CA 1
ATOM 858 C C . LYS A 1 100 ? -7.782 -7.473 -13.885 1.00 92.25 100 LYS A C 1
ATOM 860 O O . LYS A 1 100 ? -8.467 -6.494 -14.163 1.00 92.25 100 LYS A O 1
ATOM 865 N N . ASP A 1 101 ? -8.272 -8.577 -13.331 1.00 88.38 101 ASP A N 1
ATOM 866 C CA . ASP A 1 101 ? -9.637 -8.653 -12.831 1.00 88.38 101 ASP A CA 1
ATOM 867 C C . ASP A 1 101 ? -9.743 -7.910 -11.492 1.00 88.38 101 ASP A C 1
ATOM 869 O O . ASP A 1 101 ? -9.126 -8.284 -10.492 1.00 88.38 101 ASP A O 1
ATOM 873 N N . LEU A 1 102 ? -10.541 -6.844 -11.482 1.00 82.25 102 LEU A N 1
ATOM 874 C CA . LEU A 1 102 ? -10.781 -6.002 -10.310 1.00 82.25 102 LEU A CA 1
ATOM 875 C C . LEU A 1 102 ? -12.101 -6.345 -9.603 1.00 82.25 102 LEU A C 1
ATOM 877 O O . LEU A 1 102 ? -12.450 -5.702 -8.612 1.00 82.25 102 LEU A O 1
ATOM 881 N N . THR A 1 103 ? -12.835 -7.364 -10.060 1.00 82.12 103 THR A N 1
ATOM 882 C CA . THR A 1 103 ? -14.159 -7.729 -9.525 1.00 82.12 103 THR A CA 1
ATOM 883 C C . THR A 1 103 ? -14.103 -8.045 -8.032 1.00 82.12 103 THR A C 1
ATOM 885 O O . THR A 1 103 ? -14.965 -7.622 -7.259 1.00 82.12 103 THR A O 1
ATOM 888 N N . SER A 1 104 ? -13.051 -8.737 -7.592 1.00 73.25 104 SER A N 1
ATOM 889 C CA . SER A 1 104 ? -12.838 -9.049 -6.173 1.00 73.25 104 SER A CA 1
ATOM 890 C C . SER A 1 104 ? -12.590 -7.797 -5.321 1.00 73.25 104 SER A C 1
ATOM 892 O O . SER A 1 104 ? -12.960 -7.767 -4.151 1.00 73.25 104 SER A O 1
ATOM 894 N N . ILE A 1 105 ? -12.024 -6.741 -5.909 1.00 77.06 105 ILE A N 1
ATOM 895 C CA . ILE A 1 105 ? -11.755 -5.464 -5.235 1.00 77.06 105 ILE A CA 1
ATOM 896 C C . ILE A 1 105 ? -13.036 -4.648 -5.118 1.00 77.06 105 ILE A C 1
ATOM 898 O O . ILE A 1 105 ? -13.305 -4.098 -4.057 1.00 77.06 105 ILE A O 1
ATOM 902 N N . ALA A 1 106 ? -13.870 -4.633 -6.163 1.00 76.81 106 ALA A N 1
ATOM 903 C CA . ALA A 1 106 ? -15.160 -3.944 -6.146 1.00 76.81 106 ALA A CA 1
ATOM 904 C C . ALA A 1 106 ? -16.057 -4.403 -4.978 1.00 76.81 106 ALA A C 1
ATOM 906 O O . ALA A 1 106 ? -16.762 -3.588 -4.381 1.00 76.81 106 ALA A O 1
ATOM 907 N N . LYS A 1 107 ? -15.978 -5.689 -4.603 1.00 76.12 107 LYS A N 1
ATOM 908 C CA . LYS A 1 107 ? -16.669 -6.247 -3.429 1.00 76.12 107 LYS A CA 1
ATOM 909 C C . LYS A 1 107 ? -16.138 -5.686 -2.105 1.00 76.12 107 LYS A C 1
ATOM 911 O O . LYS A 1 107 ? -16.931 -5.435 -1.204 1.00 76.12 107 LYS A O 1
ATOM 916 N N . LEU A 1 108 ? -14.829 -5.433 -1.993 1.00 75.56 108 LEU A N 1
ATOM 917 C CA . LEU A 1 108 ? -14.218 -4.861 -0.784 1.00 75.56 108 LEU A CA 1
ATOM 918 C C . LEU A 1 108 ? -14.695 -3.432 -0.512 1.00 75.56 108 LEU A C 1
ATOM 920 O O . LEU A 1 108 ? -14.882 -3.073 0.644 1.00 75.56 108 LEU A O 1
ATOM 924 N N . ILE A 1 109 ? -14.972 -2.653 -1.562 1.00 74.00 109 ILE A N 1
ATOM 925 C CA . ILE A 1 109 ? -15.527 -1.289 -1.463 1.00 74.00 109 ILE A CA 1
ATOM 926 C C . ILE A 1 109 ? -16.983 -1.307 -0.947 1.00 74.00 109 ILE A C 1
ATOM 928 O O . ILE A 1 109 ? -17.581 -0.259 -0.754 1.00 74.00 109 ILE A O 1
ATOM 932 N N . GLY A 1 110 ? -17.593 -2.490 -0.774 1.00 73.19 110 GLY A N 1
ATOM 933 C CA . GLY A 1 110 ? -18.905 -2.774 -0.171 1.00 73.19 110 GLY A CA 1
ATOM 934 C C . GLY A 1 110 ? -19.312 -1.830 0.962 1.00 73.19 110 GLY A C 1
ATOM 935 O O . GLY A 1 110 ? -19.905 -0.778 0.721 1.00 73.19 110 GLY A O 1
ATOM 936 N N . ASP A 1 111 ? -18.951 -2.236 2.169 1.00 73.31 111 ASP A N 1
ATOM 937 C CA . ASP A 1 111 ? -19.327 -1.581 3.424 1.00 73.31 111 ASP A CA 1
ATOM 938 C C . ASP A 1 111 ? -18.117 -0.908 4.097 1.00 73.31 111 ASP A C 1
ATOM 940 O O . ASP A 1 111 ? -18.179 -0.462 5.241 1.00 73.31 111 ASP A O 1
ATOM 944 N N . ASN A 1 112 ? -16.986 -0.855 3.386 1.00 82.38 112 ASN A N 1
ATOM 945 C CA . ASN A 1 112 ? -15.712 -0.386 3.911 1.00 82.38 112 ASN A CA 1
ATOM 946 C C . ASN A 1 112 ? -15.358 1.004 3.381 1.00 82.38 112 ASN A C 1
ATOM 948 O O . ASN A 1 112 ? -15.487 1.285 2.188 1.00 82.38 112 ASN A O 1
ATOM 952 N N . ASN A 1 113 ? -14.812 1.834 4.265 1.00 90.19 113 ASN A N 1
ATOM 953 C CA . ASN A 1 113 ? -14.082 3.031 3.879 1.00 90.19 113 ASN A CA 1
ATOM 954 C C . ASN A 1 113 ? -12.641 2.607 3.614 1.00 90.19 113 ASN A C 1
ATOM 956 O O . ASN A 1 113 ? -11.891 2.291 4.544 1.00 90.19 113 ASN A O 1
ATOM 960 N N . ILE A 1 114 ? -12.290 2.547 2.334 1.00 91.75 114 ILE A N 1
ATOM 961 C CA . ILE A 1 114 ? -11.018 1.993 1.883 1.00 91.75 114 ILE A CA 1
ATOM 962 C C . ILE A 1 114 ? -10.032 3.092 1.486 1.00 91.75 114 ILE A C 1
ATOM 964 O O . ILE A 1 114 ? -10.423 4.107 0.901 1.00 91.75 114 ILE A O 1
ATOM 968 N N . CYS A 1 115 ? -8.759 2.849 1.784 1.00 91.69 115 CYS A N 1
ATOM 969 C CA . CYS A 1 115 ? -7.616 3.664 1.381 1.00 91.69 115 CYS A CA 1
ATOM 970 C C . CYS A 1 115 ? -6.559 2.789 0.707 1.00 91.69 115 CYS A C 1
ATOM 972 O O . CYS A 1 115 ? -6.362 1.656 1.206 1.00 91.69 115 CYS A O 1
#

Foldseek 3Di:
DDPPPDQDADDDDDPPPDPVRVLVVCVVLVAQEEEAQALQQDDPDPCSRPVNVQVSCVVSNHHYHYNNQNHQDPVLVVVCVVPVDPVSSVVVSVVSNVPDDCVVVVVVSPPGHYD

Sequence (115 aa):
MERRLMKKIFTVGYEKIKTEDFIHLLKENNINVLVDVRENPFSMRKDFIKKYLSEILRKNGISYIHLKMLGNPKFIRDDFKENKDTQEMLYKYMQYIRTKDLTSIAKLIGDNNIC